Protein AF-E3NDS5-F1 (afdb_monomer_lite)

Structure (mmCIF, N/CA/C/O backbone):
data_AF-E3NDS5-F1
#
_entry.id   AF-E3NDS5-F1
#
loop_
_atom_site.group_PDB
_atom_site.id
_atom_site.type_symbol
_atom_site.label_atom_id
_atom_site.label_alt_id
_atom_site.label_comp_id
_atom_site.label_asym_id
_atom_site.label_entity_id
_atom_site.label_seq_id
_atom_site.pdbx_PDB_ins_code
_atom_site.Cartn_x
_atom_site.Cartn_y
_atom_site.Cartn_z
_atom_site.occupancy
_atom_site.B_iso_or_equiv
_atom_site.auth_seq_id
_atom_site.auth_comp_id
_atom_site.auth_asym_id
_atom_site.auth_atom_id
_atom_site.pdbx_PDB_model_num
ATOM 1 N N . MET A 1 1 ? 2.715 1.539 1.710 1.00 42.31 1 MET A N 1
ATOM 2 C CA . MET A 1 1 ? 3.408 0.894 0.575 1.00 42.31 1 MET A CA 1
ATOM 3 C C . MET A 1 1 ? 2.378 0.061 -0.177 1.00 42.31 1 MET A C 1
ATOM 5 O O . MET A 1 1 ? 2.251 -1.128 0.073 1.00 42.31 1 MET A O 1
ATOM 9 N N . HIS A 1 2 ? 1.560 0.701 -1.014 1.00 42.69 2 HIS A N 1
ATOM 10 C CA . HIS A 1 2 ? 0.626 0.004 -1.898 1.00 42.69 2 HIS A CA 1
ATOM 11 C C . HIS A 1 2 ? 1.227 0.028 -3.299 1.00 42.69 2 HIS A C 1
ATOM 13 O O . HIS A 1 2 ? 1.383 1.097 -3.885 1.00 42.69 2 HIS A O 1
ATOM 19 N N . CYS A 1 3 ? 1.608 -1.146 -3.806 1.00 50.19 3 CYS A N 1
ATOM 20 C CA . CYS A 1 3 ? 1.817 -1.333 -5.233 1.00 50.19 3 CYS A CA 1
ATOM 21 C C . CYS A 1 3 ? 0.449 -1.190 -5.897 1.00 50.19 3 CYS A C 1
ATOM 23 O O . CYS A 1 3 ? -0.401 -2.070 -5.773 1.00 50.19 3 CYS A O 1
ATOM 25 N N . LEU A 1 4 ? 0.222 -0.052 -6.548 1.00 52.78 4 LEU A N 1
ATOM 26 C CA . LEU A 1 4 ? -0.916 0.103 -7.439 1.00 52.78 4 LEU A CA 1
ATOM 27 C C . LEU A 1 4 ? -0.756 -0.894 -8.599 1.00 52.78 4 LEU A C 1
ATOM 29 O O . LEU A 1 4 ? 0.347 -1.010 -9.146 1.00 52.78 4 LEU A O 1
ATOM 33 N N . PRO A 1 5 ? -1.819 -1.608 -9.000 1.00 51.84 5 PRO A N 1
ATOM 34 C CA . PRO A 1 5 ? -1.787 -2.364 -10.238 1.00 51.84 5 PRO A CA 1
ATOM 35 C C . PRO A 1 5 ? -1.579 -1.373 -11.385 1.00 51.84 5 PRO A C 1
ATOM 37 O O . PRO A 1 5 ? -2.304 -0.384 -11.501 1.00 51.84 5 PRO A O 1
ATOM 40 N N . LYS A 1 6 ? -0.555 -1.626 -12.210 1.00 50.81 6 LYS A N 1
ATOM 41 C CA . LYS A 1 6 ? -0.305 -0.888 -13.451 1.00 50.81 6 LYS A CA 1
ATOM 42 C C . LYS A 1 6 ? -1.596 -0.890 -14.266 1.00 50.81 6 LYS A C 1
ATOM 44 O O . LYS A 1 6 ? -1.987 -1.925 -14.805 1.00 50.81 6 LYS A O 1
ATOM 49 N N . GLN A 1 7 ? -2.258 0.260 -14.329 1.00 47.84 7 GLN A N 1
ATOM 50 C CA . GLN A 1 7 ? -3.345 0.482 -15.265 1.00 47.84 7 GLN A CA 1
ATOM 51 C C . GLN A 1 7 ? -2.744 0.321 -16.659 1.00 47.84 7 GLN A C 1
ATOM 53 O O . GLN A 1 7 ? -1.856 1.076 -17.053 1.00 47.84 7 GLN A O 1
ATOM 58 N N . LYS A 1 8 ? -3.169 -0.728 -17.369 1.00 48.59 8 LYS A N 1
ATOM 59 C CA . LYS A 1 8 ? -2.928 -0.848 -18.802 1.00 48.59 8 LYS A CA 1
ATOM 60 C C . LYS A 1 8 ? -3.593 0.369 -19.426 1.00 48.59 8 LYS A C 1
ATOM 62 O O . LYS A 1 8 ? -4.816 0.483 -19.393 1.00 48.59 8 LYS A O 1
ATOM 67 N N 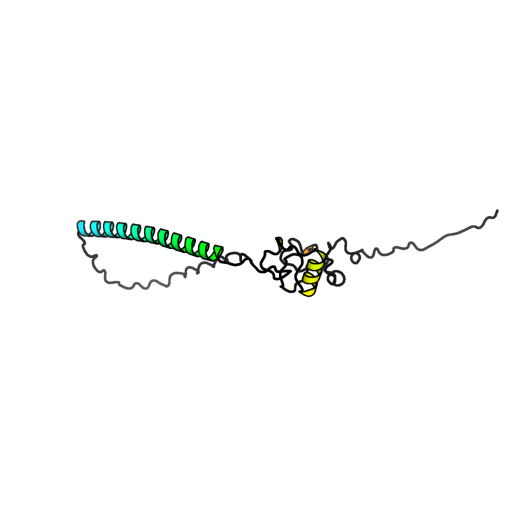. THR A 1 9 ? -2.786 1.296 -19.921 1.00 46.16 9 THR A N 1
ATOM 68 C CA . THR A 1 9 ? -3.281 2.376 -20.760 1.00 46.16 9 THR A CA 1
ATOM 69 C C . THR A 1 9 ? -4.023 1.734 -21.934 1.00 46.16 9 THR A C 1
ATOM 71 O O . THR A 1 9 ? -3.484 0.812 -22.556 1.00 46.16 9 THR A O 1
ATOM 74 N N . PRO A 1 10 ? -5.266 2.142 -22.232 1.00 45.88 10 PRO A N 1
ATOM 75 C CA . PRO A 1 10 ? -5.890 1.736 -23.474 1.00 45.88 10 PRO A CA 1
ATOM 76 C C . PRO A 1 10 ? -5.026 2.307 -24.599 1.00 45.88 10 PRO A C 1
ATOM 78 O O . PRO A 1 10 ? -4.715 3.499 -24.611 1.00 45.88 10 PRO A O 1
ATOM 81 N N . TYR A 1 11 ? -4.576 1.434 -25.500 1.00 52.50 11 TYR A N 1
ATOM 82 C CA . TYR A 1 11 ? -3.968 1.849 -26.758 1.00 52.50 11 TYR A CA 1
ATOM 83 C C . TYR A 1 11 ? -4.841 2.949 -27.378 1.00 52.50 11 TYR A C 1
ATOM 85 O O . TYR A 1 11 ? -6.063 2.770 -27.427 1.00 52.50 11 TYR A O 1
ATOM 93 N N . PRO A 1 12 ? -4.271 4.077 -27.839 1.00 46.16 12 PRO A N 1
ATOM 94 C CA . PRO A 1 12 ? -5.063 5.033 -28.587 1.00 46.16 12 PRO A CA 1
ATOM 95 C C . PRO A 1 12 ? -5.615 4.307 -29.812 1.00 46.16 12 PRO A C 1
ATOM 97 O O . PRO A 1 12 ? -4.873 3.658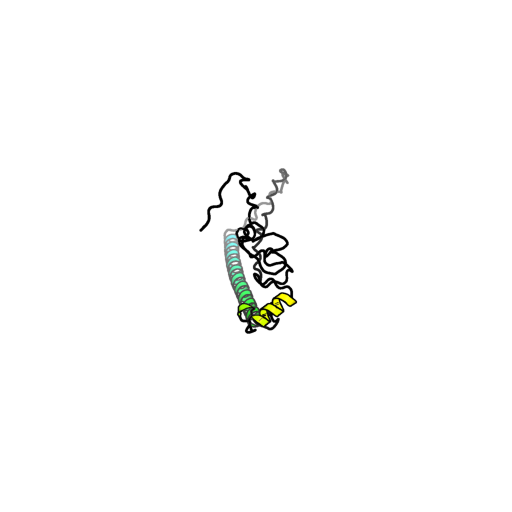 -30.553 1.00 46.16 12 PRO A O 1
ATOM 100 N N . ALA A 1 13 ? -6.937 4.373 -29.969 1.00 49.03 13 ALA A N 1
ATOM 101 C CA . ALA A 1 13 ? -7.633 3.842 -31.122 1.00 49.03 13 ALA A CA 1
ATOM 102 C C . ALA A 1 13 ? -6.924 4.336 -32.386 1.00 49.03 13 ALA A C 1
ATOM 104 O O . ALA A 1 13 ? -6.758 5.540 -32.591 1.00 49.03 13 ALA A O 1
ATOM 105 N N . ILE A 1 14 ? -6.475 3.387 -33.206 1.00 51.69 14 ILE A N 1
ATOM 106 C CA . ILE A 1 14 ? -5.957 3.642 -34.543 1.00 51.69 14 ILE A CA 1
ATOM 107 C C . ILE A 1 14 ? -7.099 4.320 -35.296 1.00 51.69 14 ILE A C 1
ATOM 109 O O . ILE A 1 14 ? -8.080 3.680 -35.678 1.00 51.69 14 ILE A O 1
ATOM 113 N N . ASN A 1 15 ? -7.006 5.643 -35.423 1.00 51.97 15 ASN A N 1
ATOM 114 C CA . ASN A 1 15 ? -7.923 6.421 -36.231 1.00 51.97 15 ASN A CA 1
ATOM 115 C C . ASN A 1 15 ? -7.924 5.819 -37.637 1.00 51.97 15 ASN A C 1
ATOM 117 O O . ASN A 1 15 ? -6.873 5.672 -38.266 1.00 51.97 15 ASN A O 1
ATOM 121 N N . LYS A 1 16 ? -9.119 5.443 -38.103 1.00 54.50 16 LYS A N 1
ATOM 122 C CA . LYS A 1 16 ? -9.373 5.058 -39.493 1.00 54.50 16 LYS A CA 1
ATOM 123 C C . LYS A 1 16 ? -8.738 6.102 -40.424 1.00 54.50 16 LYS A C 1
ATOM 125 O O . LYS A 1 16 ? -8.778 7.291 -40.099 1.00 54.50 16 LYS A O 1
ATOM 130 N N . PRO A 1 17 ? -8.162 5.685 -41.563 1.00 46.59 17 PRO A N 1
ATOM 131 C CA . PRO A 1 17 ? -7.446 6.599 -42.436 1.00 46.59 17 PRO A CA 1
ATOM 132 C C . PRO A 1 17 ? -8.408 7.686 -42.936 1.00 46.59 17 PRO A C 1
ATOM 134 O O . PRO A 1 17 ? -9.459 7.350 -43.493 1.00 46.59 17 PRO A O 1
ATOM 137 N N . PRO A 1 18 ? -8.087 8.979 -42.759 1.00 48.41 18 PRO A N 1
ATOM 138 C CA . PRO A 1 18 ? -8.804 10.022 -43.464 1.00 48.41 18 PRO A CA 1
ATOM 139 C C . PRO A 1 18 ? -8.558 9.832 -44.963 1.00 48.41 18 PRO A C 1
ATOM 141 O O . PRO A 1 18 ? -7.464 9.462 -45.393 1.00 48.41 18 PRO A O 1
ATOM 144 N N . HIS A 1 19 ? -9.625 10.037 -45.729 1.00 52.12 19 HIS A N 1
ATOM 145 C CA . HIS A 1 19 ? -9.694 9.967 -47.182 1.00 52.12 19 HIS A CA 1
ATOM 146 C C . HIS A 1 19 ? -8.390 10.352 -47.896 1.00 52.12 19 HIS A C 1
ATOM 148 O O . HIS A 1 19 ? -7.755 11.355 -47.573 1.00 52.12 19 HIS A O 1
ATOM 154 N N . LEU A 1 20 ? -8.067 9.568 -48.931 1.00 54.56 20 LEU A N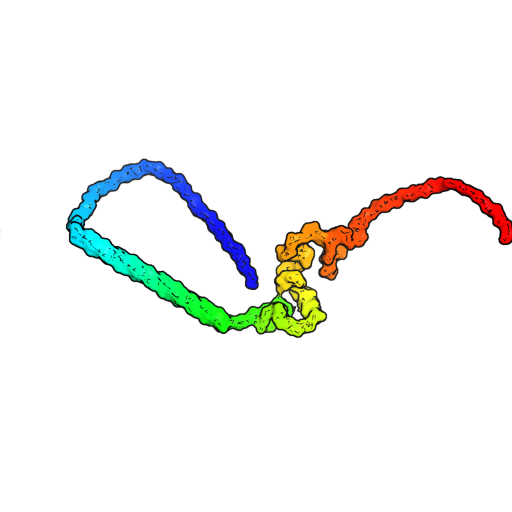 1
ATOM 155 C CA . LEU A 1 20 ? -7.052 9.820 -49.952 1.00 54.56 20 LEU A CA 1
ATOM 156 C C . LEU A 1 20 ? -7.058 11.284 -50.439 1.00 54.56 20 LEU A C 1
ATOM 158 O O . LEU A 1 20 ? -7.643 11.615 -51.469 1.00 54.56 20 LEU A O 1
ATOM 162 N N . PHE A 1 21 ? -6.309 12.154 -49.769 1.00 52.69 21 PHE A N 1
ATOM 163 C CA . PHE A 1 21 ? -5.758 13.342 -50.400 1.00 52.69 21 PHE A CA 1
ATOM 164 C C . PHE A 1 21 ? -4.518 12.891 -51.170 1.00 52.69 21 PHE A C 1
ATOM 166 O O . PHE A 1 21 ? -3.424 12.753 -50.617 1.00 52.69 21 PHE A O 1
ATOM 173 N N . LYS A 1 22 ? -4.690 12.629 -52.471 1.00 53.75 22 LYS A N 1
ATOM 174 C CA . LYS A 1 22 ? -3.581 12.479 -53.422 1.00 53.75 22 LYS A CA 1
ATOM 175 C C . LYS A 1 22 ? -2.878 13.833 -53.553 1.00 53.75 22 LYS A C 1
ATOM 177 O O . LYS A 1 22 ? -3.055 14.545 -54.537 1.00 53.75 22 LYS A O 1
ATOM 182 N N . SER A 1 23 ? -2.088 14.208 -52.547 1.00 59.12 23 SER A N 1
ATOM 183 C CA . SER A 1 23 ? -1.106 15.274 -52.709 1.00 59.12 23 SER A CA 1
ATOM 184 C C . SER A 1 23 ? -0.150 14.815 -53.807 1.00 59.12 23 SER A C 1
ATOM 186 O O . SER A 1 23 ? 0.528 13.793 -53.676 1.00 59.12 23 SER A O 1
ATOM 188 N N . LYS A 1 24 ? -0.145 15.524 -54.939 1.00 55.31 24 LYS A N 1
ATOM 189 C CA . LYS A 1 24 ? 0.877 15.376 -55.975 1.00 55.31 24 LYS A CA 1
ATOM 190 C C . LYS A 1 24 ? 2.199 15.840 -55.360 1.00 55.31 24 LYS A C 1
ATOM 192 O O . LYS A 1 24 ? 2.615 16.976 -55.562 1.00 55.31 24 LYS A O 1
ATOM 197 N N . ARG A 1 25 ? 2.843 14.996 -54.548 1.00 61.50 25 ARG A N 1
ATOM 198 C CA . ARG A 1 25 ? 4.235 15.221 -54.165 1.00 61.50 25 ARG A CA 1
ATOM 199 C C . ARG A 1 25 ? 5.021 15.150 -55.464 1.00 61.50 25 ARG A C 1
ATOM 201 O O . ARG A 1 25 ? 5.035 14.107 -56.115 1.00 61.50 25 ARG A O 1
ATOM 208 N N . SER A 1 26 ? 5.598 16.281 -55.865 1.00 63.03 26 SER A N 1
ATOM 209 C CA . SER A 1 26 ? 6.620 16.315 -56.906 1.00 63.03 26 SER A CA 1
ATOM 210 C C . SER A 1 26 ? 7.600 15.181 -56.610 1.00 63.03 26 SER A C 1
ATOM 212 O O . SER A 1 26 ? 8.145 15.116 -55.503 1.00 63.03 26 SER A O 1
ATOM 214 N N . LYS A 1 27 ? 7.731 14.232 -57.545 1.00 62.53 27 LYS A N 1
ATOM 215 C CA . LYS A 1 27 ? 8.717 13.155 -57.465 1.00 62.53 27 LYS A CA 1
ATOM 216 C C . LYS A 1 27 ? 10.082 13.832 -57.548 1.00 62.53 27 LYS A C 1
ATOM 218 O O . LYS A 1 27 ? 10.608 14.005 -58.642 1.00 62.53 27 LYS A O 1
ATOM 223 N N . ARG A 1 28 ? 10.626 14.284 -56.413 1.00 57.91 28 ARG A N 1
ATOM 224 C CA . ARG A 1 28 ? 12.036 14.669 -56.356 1.00 57.91 28 ARG A CA 1
ATOM 225 C C . ARG A 1 28 ? 12.819 13.418 -56.760 1.00 57.91 28 ARG A C 1
ATOM 227 O O . ARG A 1 28 ? 12.576 12.374 -56.147 1.00 57.91 28 ARG A O 1
ATOM 234 N N . PRO A 1 29 ? 13.667 13.477 -57.800 1.00 63.97 29 PRO A N 1
ATOM 235 C CA . PRO A 1 29 ? 14.536 12.357 -58.117 1.00 63.97 29 PRO A CA 1
ATOM 236 C C . PRO A 1 29 ? 15.319 12.009 -56.853 1.00 63.97 29 PRO A C 1
ATOM 238 O O . PRO A 1 29 ? 15.756 12.907 -56.125 1.00 63.97 29 PRO A O 1
ATOM 241 N N . ALA A 1 30 ? 15.412 10.713 -56.550 1.00 64.06 30 ALA A N 1
ATOM 242 C CA . ALA A 1 30 ? 16.259 10.270 -55.458 1.00 64.06 30 ALA A CA 1
ATOM 243 C C . ALA A 1 30 ? 17.673 10.810 -55.733 1.00 64.06 30 ALA A C 1
ATOM 245 O O . ALA A 1 30 ? 18.122 10.710 -56.879 1.00 64.06 30 ALA A O 1
ATOM 246 N N . PRO A 1 31 ? 18.344 11.429 -54.747 1.00 66.81 31 PRO A N 1
ATOM 247 C CA . PRO A 1 31 ? 19.741 11.802 -54.913 1.00 66.81 31 PRO A CA 1
ATOM 248 C C . PRO A 1 31 ? 20.507 10.554 -55.359 1.00 66.81 31 PRO A C 1
ATOM 250 O O . PRO A 1 31 ? 20.428 9.508 -54.712 1.00 66.81 31 PRO A O 1
ATOM 253 N N . ALA A 1 32 ? 21.161 10.645 -56.516 1.00 67.50 32 ALA A N 1
ATOM 254 C CA . ALA A 1 32 ? 21.965 9.566 -57.064 1.00 67.50 32 ALA A CA 1
ATOM 255 C C . ALA A 1 32 ? 23.266 9.500 -56.261 1.00 67.50 32 ALA A C 1
ATOM 257 O O . ALA A 1 32 ? 24.279 10.062 -56.662 1.00 67.50 32 ALA A O 1
ATOM 258 N N . PHE A 1 33 ? 23.197 8.883 -55.084 1.00 67.62 33 PHE A N 1
ATOM 259 C CA . PHE A 1 33 ? 24.378 8.584 -54.292 1.00 67.62 33 PHE A CA 1
ATOM 260 C C . PHE A 1 33 ? 25.185 7.495 -54.989 1.00 67.62 33 PHE A C 1
ATOM 262 O O . PHE A 1 33 ? 24.642 6.512 -55.501 1.00 67.62 33 PHE A O 1
ATOM 269 N N . THR A 1 34 ? 26.494 7.682 -55.005 1.00 85.00 34 THR A N 1
ATOM 270 C CA . THR A 1 34 ? 27.436 6.653 -55.426 1.00 85.00 34 THR A CA 1
ATOM 271 C C . THR A 1 34 ? 27.393 5.479 -54.442 1.00 85.00 34 THR A C 1
ATOM 273 O O . THR A 1 34 ? 27.060 5.638 -53.265 1.00 85.00 34 THR A O 1
ATOM 276 N N . ALA A 1 35 ? 27.752 4.278 -54.905 1.00 83.31 35 ALA A N 1
ATOM 277 C CA . ALA A 1 35 ? 27.805 3.091 -54.046 1.00 83.31 35 ALA A CA 1
ATOM 278 C C . ALA A 1 35 ? 28.727 3.295 -52.823 1.00 83.31 35 ALA A C 1
ATOM 280 O O . ALA A 1 35 ? 28.452 2.786 -51.736 1.00 83.31 35 ALA A O 1
ATOM 281 N N . GLN A 1 36 ? 29.783 4.095 -52.989 1.00 85.75 36 GLN A N 1
ATOM 282 C CA . GLN A 1 36 ? 30.704 4.455 -51.918 1.00 85.75 36 GLN A CA 1
ATOM 283 C C . GLN A 1 36 ? 30.023 5.305 -50.833 1.00 85.75 36 GLN A C 1
ATOM 285 O O . GLN A 1 36 ? 30.076 4.947 -49.660 1.00 85.75 36 GLN A O 1
ATOM 290 N N . GLU A 1 37 ? 29.308 6.367 -51.213 1.00 88.44 37 GLU A N 1
ATOM 291 C CA . GLU A 1 37 ? 28.579 7.220 -50.260 1.00 88.44 37 GLU A CA 1
ATOM 292 C C . GLU A 1 37 ? 27.498 6.436 -49.499 1.00 88.44 37 GLU A C 1
ATOM 294 O O . GLU A 1 37 ? 27.265 6.671 -48.311 1.00 88.44 37 GLU A O 1
ATOM 299 N N . THR A 1 38 ? 26.850 5.464 -50.154 1.00 88.31 38 THR A N 1
ATOM 300 C CA . THR A 1 38 ? 25.861 4.610 -49.481 1.00 88.31 38 THR A CA 1
ATOM 301 C C . THR A 1 38 ? 26.479 3.680 -48.438 1.00 88.31 38 THR A C 1
ATOM 303 O O . THR A 1 38 ? 25.876 3.470 -47.384 1.00 88.31 38 THR A O 1
ATOM 306 N N . GLU A 1 39 ? 27.677 3.150 -48.695 1.00 91.44 39 GLU A N 1
ATOM 307 C CA . GLU A 1 39 ? 28.389 2.288 -47.748 1.00 91.44 39 GLU A CA 1
ATOM 308 C C . GLU A 1 39 ? 28.892 3.097 -46.547 1.00 91.44 39 GLU A C 1
ATOM 310 O O . GLU A 1 39 ? 28.692 2.691 -45.403 1.00 91.44 39 GLU A O 1
ATOM 315 N N . GLU A 1 40 ? 29.450 4.288 -46.780 1.00 92.62 40 GLU A N 1
ATOM 316 C CA . GLU A 1 40 ? 29.891 5.195 -45.714 1.00 92.62 40 GLU A CA 1
ATOM 317 C C . GLU A 1 40 ? 28.724 5.613 -44.804 1.00 92.62 40 GLU A C 1
ATOM 319 O O . GLU A 1 40 ? 28.835 5.552 -43.576 1.00 92.62 40 GLU A O 1
ATOM 324 N N . MET A 1 41 ? 27.565 5.944 -45.385 1.00 90.69 41 MET A N 1
ATOM 325 C CA . MET A 1 41 ? 26.350 6.248 -44.625 1.00 90.69 41 MET A CA 1
ATOM 326 C C . MET A 1 41 ? 25.866 5.040 -43.812 1.00 90.69 41 MET A C 1
ATOM 328 O O . MET A 1 41 ? 25.446 5.189 -42.663 1.00 90.69 41 MET A O 1
ATOM 332 N N . MET A 1 42 ? 25.926 3.833 -44.381 1.00 92.62 42 MET A N 1
ATOM 333 C CA . MET A 1 42 ? 25.536 2.614 -43.673 1.00 92.62 42 MET A CA 1
ATOM 334 C C . MET A 1 42 ? 26.483 2.311 -42.507 1.00 92.62 42 MET A C 1
ATOM 336 O O . MET A 1 42 ? 26.032 1.916 -41.428 1.00 92.62 42 MET A O 1
ATOM 340 N N . GLN A 1 43 ? 27.786 2.503 -42.699 1.00 95.56 43 GLN A N 1
ATOM 341 C CA . GLN A 1 43 ? 28.785 2.338 -41.646 1.00 95.56 43 GLN A CA 1
ATOM 342 C C . GLN A 1 43 ? 28.600 3.371 -40.535 1.00 95.56 43 GLN A C 1
ATOM 344 O O . GLN A 1 43 ? 28.634 3.008 -39.357 1.00 95.56 43 GLN A O 1
ATOM 349 N N . GLU A 1 44 ? 28.315 4.626 -40.881 1.00 95.50 44 GLU A N 1
ATOM 350 C CA . GLU A 1 44 ? 28.005 5.662 -39.896 1.00 95.50 44 GLU A CA 1
ATOM 351 C C . GLU A 1 44 ? 26.726 5.340 -39.115 1.00 95.50 44 GLU A C 1
ATOM 353 O O . GLU A 1 44 ? 26.722 5.392 -37.884 1.00 95.50 44 GLU A O 1
ATOM 358 N N . ALA A 1 45 ? 25.668 4.889 -39.793 1.00 95.19 45 ALA A N 1
ATOM 359 C CA . ALA A 1 45 ? 24.435 4.463 -39.136 1.00 95.19 45 ALA A CA 1
ATOM 360 C C . ALA A 1 45 ? 24.679 3.313 -38.141 1.00 95.19 45 ALA A C 1
ATOM 362 O O . ALA A 1 45 ? 24.134 3.328 -37.035 1.00 95.19 45 ALA A O 1
ATOM 363 N N . LYS A 1 46 ? 25.542 2.345 -38.488 1.00 96.75 46 LYS A N 1
ATOM 364 C CA . LYS A 1 46 ? 25.957 1.264 -37.575 1.00 96.75 46 LYS A CA 1
ATOM 365 C C . LYS A 1 46 ? 26.717 1.811 -36.361 1.00 96.75 46 LYS A C 1
ATOM 367 O O . LYS A 1 46 ? 26.420 1.405 -35.239 1.00 96.75 46 LYS A O 1
ATOM 372 N N . ARG A 1 47 ? 27.648 2.757 -36.549 1.00 96.81 47 ARG A N 1
ATOM 373 C CA . ARG A 1 47 ? 28.377 3.408 -35.439 1.00 96.81 47 ARG A CA 1
ATOM 374 C C . ARG A 1 47 ? 27.434 4.141 -34.488 1.00 96.81 47 ARG A C 1
ATOM 376 O O . ARG A 1 47 ? 27.528 3.971 -33.269 1.00 96.81 47 ARG A O 1
ATOM 383 N N . MET A 1 48 ? 26.502 4.918 -35.035 1.00 95.81 48 MET A N 1
ATOM 384 C CA . MET A 1 48 ? 25.505 5.634 -34.243 1.00 95.81 48 MET A CA 1
ATOM 385 C C . MET A 1 48 ? 24.600 4.663 -33.481 1.00 95.81 48 MET A C 1
ATOM 387 O O . MET A 1 48 ? 24.387 4.855 -32.285 1.00 95.81 48 MET A O 1
ATOM 391 N N . ALA A 1 49 ? 24.124 3.592 -34.125 1.00 95.75 49 ALA A N 1
ATOM 392 C CA . ALA A 1 49 ? 23.292 2.574 -33.482 1.00 95.75 49 ALA A CA 1
ATOM 393 C C . ALA A 1 49 ? 23.996 1.939 -32.272 1.00 95.75 49 ALA A C 1
ATOM 395 O O . ALA A 1 49 ? 23.421 1.896 -31.184 1.00 95.75 49 ALA A O 1
ATOM 396 N N . THR A 1 50 ? 25.261 1.537 -32.425 1.00 96.19 50 THR A N 1
ATOM 397 C CA . THR A 1 50 ? 26.074 1.016 -31.315 1.00 96.19 50 THR A CA 1
ATOM 398 C C . THR A 1 50 ? 26.238 2.053 -30.204 1.00 96.19 50 THR A C 1
ATOM 400 O O . THR A 1 50 ? 26.113 1.733 -29.026 1.00 96.19 50 THR A O 1
ATOM 403 N N . THR A 1 51 ? 26.464 3.319 -30.560 1.00 96.44 51 THR A N 1
ATOM 404 C CA . THR A 1 51 ? 26.621 4.405 -29.581 1.00 96.44 51 THR A CA 1
ATOM 405 C C . THR A 1 51 ? 25.344 4.632 -28.771 1.00 96.44 51 THR A C 1
ATOM 407 O O . THR A 1 51 ? 25.414 4.792 -27.551 1.00 96.44 51 THR A O 1
ATOM 410 N N . TYR A 1 52 ? 24.172 4.603 -29.413 1.00 96.75 52 TYR A N 1
ATOM 411 C CA . TYR A 1 52 ? 22.891 4.714 -28.715 1.00 96.75 52 TYR A CA 1
ATOM 412 C C . TYR A 1 52 ? 22.650 3.532 -27.778 1.00 96.75 52 TYR A C 1
ATOM 414 O O . TYR A 1 52 ? 22.287 3.756 -26.627 1.00 96.75 52 TYR A O 1
ATOM 422 N N . GLN A 1 53 ? 22.941 2.304 -28.216 1.00 95.56 53 GLN A N 1
ATOM 423 C CA . GLN A 1 53 ? 22.827 1.118 -27.361 1.00 95.56 53 GLN A CA 1
ATOM 424 C C . GLN A 1 53 ? 23.747 1.212 -26.135 1.00 95.56 53 GLN A C 1
ATOM 426 O O . GLN A 1 53 ? 23.312 0.993 -25.005 1.00 95.56 53 GLN A O 1
ATOM 431 N N . CYS A 1 54 ? 25.006 1.612 -26.329 1.00 96.81 54 CYS A N 1
ATOM 432 C CA . CYS A 1 54 ? 25.940 1.834 -25.226 1.00 96.81 54 CYS A CA 1
ATOM 433 C C . CYS A 1 54 ? 25.441 2.922 -24.266 1.00 96.81 54 CYS A C 1
ATOM 435 O O . CYS A 1 54 ? 25.540 2.769 -23.047 1.00 96.81 54 CYS A O 1
ATOM 437 N N . LYS A 1 55 ? 24.875 4.011 -24.794 1.00 97.06 55 LYS A N 1
ATOM 438 C CA . LYS A 1 55 ? 24.308 5.090 -23.982 1.00 97.06 55 LYS A CA 1
ATOM 439 C C . LYS A 1 55 ? 23.122 4.610 -23.146 1.00 97.06 55 LYS A C 1
ATOM 441 O O . LYS A 1 55 ? 23.082 4.909 -21.957 1.00 97.06 55 LYS A O 1
ATOM 446 N N . GLU A 1 56 ? 22.200 3.843 -23.725 1.00 96.81 56 GLU A N 1
ATOM 447 C CA . GLU A 1 56 ? 21.049 3.288 -23.002 1.00 96.81 56 GLU A CA 1
ATOM 448 C C . GLU A 1 56 ? 21.485 2.404 -21.827 1.00 96.81 56 GLU A C 1
ATOM 450 O O . GLU A 1 56 ? 20.949 2.532 -20.725 1.00 96.81 56 GLU A O 1
ATOM 455 N N . LEU A 1 57 ? 22.504 1.563 -22.029 1.00 96.31 57 LEU A N 1
ATOM 456 C CA . LEU A 1 57 ? 23.074 0.735 -20.964 1.00 96.31 57 LEU A CA 1
ATOM 457 C C . LEU A 1 57 ? 23.697 1.583 -19.847 1.00 96.31 57 LEU A C 1
ATOM 459 O O . LEU A 1 57 ? 23.470 1.318 -18.664 1.00 96.31 57 LEU A O 1
ATOM 463 N N . LEU A 1 58 ? 24.457 2.621 -20.207 1.00 97.06 58 LEU A N 1
ATOM 464 C CA . LEU A 1 58 ? 25.078 3.527 -19.238 1.00 97.06 58 LEU A CA 1
ATOM 465 C C . LEU A 1 58 ? 24.038 4.326 -18.448 1.00 97.06 58 LEU A C 1
ATOM 467 O O . LEU A 1 58 ? 24.171 4.478 -17.232 1.00 97.06 58 LEU A O 1
ATOM 471 N N . ASP A 1 59 ? 23.001 4.820 -19.114 1.00 96.69 59 ASP A N 1
ATOM 472 C CA . ASP A 1 59 ? 21.929 5.572 -18.470 1.00 96.69 59 ASP A CA 1
ATOM 473 C C . ASP A 1 59 ? 21.115 4.657 -17.539 1.00 96.69 59 ASP A C 1
ATOM 475 O O . ASP A 1 59 ? 20.853 5.023 -16.390 1.00 96.69 59 ASP A O 1
ATOM 479 N N . ALA A 1 60 ? 20.817 3.422 -17.956 1.00 95.75 60 ALA A N 1
ATOM 480 C CA . ALA A 1 60 ? 20.180 2.422 -17.098 1.00 95.75 60 ALA A CA 1
ATOM 481 C C . ALA A 1 60 ? 21.023 2.106 -15.848 1.00 95.75 60 ALA A C 1
ATOM 483 O O . ALA A 1 60 ? 20.490 2.081 -14.733 1.00 95.75 60 ALA A O 1
ATOM 484 N N . ALA A 1 61 ? 22.339 1.930 -16.005 1.00 96.06 61 ALA A N 1
ATOM 485 C CA . ALA A 1 61 ? 23.253 1.691 -14.890 1.00 96.06 61 ALA A CA 1
ATOM 486 C C . ALA A 1 61 ? 23.294 2.880 -13.914 1.00 96.06 61 ALA A C 1
ATOM 488 O O . ALA A 1 61 ? 23.202 2.691 -12.698 1.00 96.06 61 ALA A O 1
ATOM 489 N N . LYS A 1 62 ? 23.353 4.117 -14.426 1.00 96.19 62 LYS A N 1
ATOM 490 C CA . LYS A 1 62 ? 23.300 5.337 -13.600 1.00 96.19 62 LYS A CA 1
ATOM 491 C C . LYS A 1 62 ? 21.990 5.441 -12.823 1.00 96.19 62 LYS A C 1
ATOM 493 O O . LYS A 1 62 ? 22.015 5.716 -11.623 1.00 96.19 62 LYS A O 1
ATOM 498 N N . HIS A 1 63 ? 20.852 5.189 -13.472 1.00 94.12 63 HIS A N 1
ATOM 499 C CA . HIS A 1 63 ? 19.549 5.199 -12.808 1.00 94.12 63 HIS A CA 1
ATOM 500 C C . HIS A 1 63 ? 19.445 4.126 -11.719 1.00 94.12 63 HIS A C 1
ATOM 502 O O . HIS A 1 63 ? 18.894 4.399 -10.649 1.00 94.12 63 HIS A O 1
ATOM 508 N N . HIS A 1 64 ? 20.005 2.934 -11.948 1.00 93.25 64 HIS A N 1
ATOM 509 C CA . HIS A 1 64 ? 20.060 1.881 -10.935 1.00 93.25 64 HIS A CA 1
ATOM 510 C C . HIS A 1 64 ? 20.867 2.322 -9.711 1.00 93.25 64 HIS A C 1
ATOM 512 O O . HIS A 1 64 ? 20.340 2.326 -8.599 1.00 93.25 64 HIS A O 1
ATOM 518 N N . GLN A 1 65 ? 22.097 2.798 -9.922 1.00 92.94 65 GLN A N 1
ATOM 519 C CA . GLN A 1 65 ? 22.960 3.283 -8.842 1.00 92.94 65 GLN A CA 1
ATOM 520 C C . GLN A 1 65 ? 22.315 4.434 -8.064 1.00 92.94 65 GLN A C 1
ATOM 522 O O . GLN A 1 65 ? 22.389 4.486 -6.836 1.00 92.94 65 GLN A O 1
ATOM 527 N N . GLN A 1 66 ? 21.658 5.366 -8.757 1.00 91.56 66 GLN A N 1
ATOM 528 C CA . GLN A 1 66 ? 20.947 6.463 -8.108 1.00 91.56 66 GLN A CA 1
ATOM 529 C C . GLN A 1 66 ? 19.789 5.943 -7.248 1.00 91.56 66 GLN A C 1
ATOM 531 O O . GLN A 1 66 ? 19.617 6.388 -6.113 1.00 91.56 66 GLN A O 1
ATOM 536 N N . LYS A 1 67 ? 19.012 4.979 -7.754 1.00 90.50 67 LYS A N 1
ATOM 537 C CA . LYS A 1 67 ? 17.911 4.359 -7.011 1.00 90.50 67 LYS A CA 1
ATOM 538 C C . LYS A 1 67 ? 18.412 3.631 -5.764 1.00 90.50 67 LYS A C 1
ATOM 540 O O . LYS A 1 67 ? 17.797 3.778 -4.711 1.00 90.50 67 LYS A O 1
ATOM 545 N N . GLU A 1 68 ? 19.514 2.893 -5.860 1.00 88.94 68 GLU A N 1
ATOM 546 C CA . GLU A 1 68 ? 20.128 2.203 -4.720 1.00 88.94 68 GLU A CA 1
ATOM 547 C C . GLU A 1 68 ? 20.626 3.184 -3.662 1.00 88.94 68 GLU A C 1
ATOM 549 O O . GLU A 1 68 ? 20.280 3.039 -2.492 1.00 88.94 68 GLU A O 1
ATOM 554 N N . LYS A 1 69 ? 21.335 4.244 -4.069 1.00 87.75 69 LYS A N 1
ATOM 555 C CA . LYS A 1 69 ? 21.768 5.313 -3.153 1.00 87.75 69 LYS A CA 1
ATOM 556 C C . LYS A 1 69 ? 20.585 5.955 -2.427 1.00 87.75 69 LYS A C 1
ATOM 558 O O . LYS A 1 69 ? 20.652 6.189 -1.224 1.00 87.75 69 LYS A O 1
ATOM 563 N N . LEU A 1 70 ? 19.489 6.212 -3.142 1.00 86.69 70 LEU A N 1
ATOM 564 C CA . LEU A 1 70 ? 18.262 6.768 -2.564 1.00 86.69 70 LEU A CA 1
ATOM 565 C C . LEU A 1 70 ? 17.509 5.780 -1.666 1.00 86.69 70 LEU A C 1
ATOM 567 O O . LEU A 1 70 ? 16.747 6.214 -0.810 1.00 86.69 70 LEU A O 1
ATOM 571 N N . LEU A 1 71 ? 17.634 4.471 -1.884 1.00 83.50 71 LEU A N 1
ATOM 572 C CA . LEU A 1 71 ? 17.043 3.451 -1.014 1.00 83.50 71 LEU A CA 1
ATOM 573 C C . LEU A 1 71 ? 17.867 3.283 0.264 1.00 83.50 71 LEU A C 1
ATOM 575 O O . LEU A 1 71 ? 17.283 3.232 1.341 1.00 83.50 71 LEU A O 1
ATOM 579 N N . ALA A 1 72 ? 19.196 3.266 0.148 1.00 80.38 72 ALA A N 1
ATOM 580 C CA . ALA A 1 72 ? 20.116 3.127 1.273 1.00 80.38 72 ALA A CA 1
ATOM 581 C C . ALA A 1 72 ? 20.051 4.309 2.254 1.00 80.38 72 ALA A C 1
ATOM 583 O O . ALA A 1 72 ? 20.243 4.124 3.451 1.00 80.38 72 ALA A O 1
ATOM 584 N N . SER A 1 73 ? 19.756 5.520 1.771 1.00 80.31 73 SER A N 1
ATOM 585 C CA . SER A 1 73 ? 19.657 6.720 2.613 1.00 80.31 73 SER A CA 1
ATOM 586 C C . SER A 1 73 ? 18.273 6.961 3.221 1.00 80.31 73 SER A C 1
ATOM 588 O O . SER A 1 73 ? 18.111 7.881 4.025 1.00 80.31 73 SER A O 1
ATOM 590 N N . LYS A 1 74 ? 17.251 6.179 2.849 1.00 82.81 74 LYS A N 1
ATOM 591 C CA . LYS A 1 74 ? 15.893 6.396 3.358 1.00 82.81 74 LYS A CA 1
ATOM 592 C C . LYS A 1 74 ? 15.767 5.864 4.785 1.00 82.81 74 LYS A C 1
ATOM 594 O O . LYS A 1 74 ? 16.003 4.675 5.000 1.00 82.81 74 LYS A O 1
ATOM 599 N N . PRO A 1 75 ? 15.325 6.695 5.749 1.00 79.31 75 PRO A N 1
ATOM 600 C CA . PRO A 1 75 ? 15.007 6.196 7.076 1.00 79.31 75 PRO A CA 1
ATOM 601 C C . PRO A 1 75 ? 13.880 5.155 6.978 1.00 79.31 75 PRO A C 1
ATOM 603 O O . PRO A 1 75 ? 13.031 5.249 6.077 1.00 79.31 75 PRO A O 1
ATOM 606 N N . PRO A 1 76 ? 13.837 4.173 7.896 1.00 83.50 76 PRO A N 1
ATOM 607 C CA . PRO A 1 76 ? 12.766 3.194 7.914 1.00 83.50 76 PRO A CA 1
ATOM 608 C C . PRO A 1 76 ? 11.405 3.894 8.041 1.00 83.50 76 PRO A C 1
ATOM 610 O O . PRO A 1 76 ? 11.301 4.988 8.614 1.00 83.50 76 PRO A O 1
ATOM 613 N N . PRO A 1 77 ? 10.336 3.300 7.483 1.00 88.38 77 PRO A N 1
ATOM 614 C CA . PRO A 1 77 ? 9.023 3.918 7.524 1.00 88.38 77 PRO A CA 1
ATOM 615 C C . PRO A 1 77 ? 8.556 4.111 8.968 1.00 88.38 77 PRO A C 1
ATOM 617 O O . PRO A 1 77 ? 8.955 3.394 9.884 1.00 88.38 77 PRO A O 1
ATOM 620 N N . LYS A 1 78 ? 7.652 5.071 9.170 1.00 92.94 78 LYS A N 1
ATOM 621 C CA . LYS A 1 78 ? 6.993 5.243 10.464 1.00 92.94 78 LYS A CA 1
ATOM 622 C C . LYS A 1 78 ? 5.991 4.111 10.683 1.00 92.94 78 LYS A C 1
ATOM 624 O O . LYS A 1 78 ? 5.108 3.889 9.852 1.00 92.94 78 LYS A O 1
ATOM 629 N N . CYS A 1 79 ? 6.088 3.448 11.827 1.00 93.50 79 CYS A N 1
ATOM 630 C CA . CYS A 1 79 ? 5.154 2.427 12.269 1.00 93.50 79 CYS A CA 1
ATOM 631 C C . CYS A 1 79 ? 3.732 2.996 12.321 1.00 93.50 79 CYS A C 1
ATOM 633 O O . CYS A 1 79 ? 3.485 4.033 12.940 1.00 93.50 79 CYS A O 1
ATOM 635 N N . THR A 1 80 ? 2.762 2.317 11.708 1.00 92.25 80 THR A N 1
ATOM 636 C CA . THR A 1 80 ? 1.371 2.801 11.673 1.00 92.25 80 THR A CA 1
ATOM 637 C C . THR A 1 80 ? 0.732 2.842 13.065 1.00 92.25 80 THR A C 1
ATOM 639 O O . THR A 1 80 ? -0.095 3.725 13.325 1.00 92.25 80 THR A O 1
ATOM 642 N N . ILE A 1 81 ? 1.177 1.954 13.967 1.00 93.25 81 ILE A N 1
ATOM 643 C CA . ILE A 1 81 ? 0.681 1.793 15.340 1.00 93.25 81 ILE A CA 1
ATOM 644 C C . ILE A 1 81 ? 1.319 2.820 16.281 1.00 93.25 81 ILE A C 1
ATOM 646 O O . ILE A 1 81 ? 0.604 3.670 16.809 1.00 93.25 81 ILE A O 1
ATOM 650 N N . CYS A 1 82 ? 2.645 2.787 16.472 1.00 93.50 82 CYS A N 1
ATOM 651 C CA . CYS A 1 82 ? 3.343 3.615 17.467 1.00 93.50 82 CYS A CA 1
ATOM 652 C C . CYS A 1 82 ? 4.003 4.885 16.902 1.00 93.50 82 CYS A C 1
ATOM 654 O O . CYS A 1 82 ? 4.367 5.758 17.679 1.00 93.50 82 CYS A O 1
ATOM 656 N N . GLN A 1 83 ? 4.094 5.033 15.573 1.00 91.94 83 GLN A N 1
ATOM 657 C CA . GLN A 1 83 ? 4.709 6.169 14.857 1.00 91.94 83 GLN A CA 1
ATOM 658 C C . GLN A 1 83 ? 6.231 6.327 14.996 1.00 91.94 83 GLN A C 1
ATOM 660 O O . GLN A 1 83 ? 6.788 7.286 14.461 1.00 91.94 83 GLN A O 1
ATOM 665 N N . GLN A 1 84 ? 6.916 5.377 15.635 1.00 93.50 84 GLN A N 1
ATOM 666 C CA . GLN A 1 84 ? 8.381 5.312 15.646 1.00 93.50 84 GLN A CA 1
ATOM 667 C C . GLN A 1 84 ? 8.928 4.789 14.305 1.00 93.50 84 GLN A C 1
ATOM 669 O O . GLN A 1 84 ? 8.177 4.251 13.492 1.00 93.50 84 GLN A O 1
ATOM 674 N N . GLN A 1 85 ? 10.228 4.961 14.057 1.00 92.81 85 GLN A N 1
ATOM 675 C CA . GLN A 1 85 ? 10.883 4.587 12.796 1.00 92.81 85 GLN A CA 1
ATOM 676 C C . GLN A 1 85 ? 11.184 3.077 12.745 1.00 92.81 85 GLN A C 1
ATOM 678 O O . GLN A 1 85 ? 12.286 2.643 13.058 1.00 92.81 85 GLN A O 1
ATOM 683 N N . HIS A 1 86 ? 10.175 2.279 12.400 1.00 92.25 86 HIS A N 1
ATOM 684 C CA . HIS A 1 86 ? 10.272 0.839 12.150 1.00 92.25 86 HIS A CA 1
ATOM 685 C C . HIS A 1 86 ? 9.017 0.338 11.423 1.00 92.25 86 HIS A C 1
ATOM 687 O O . HIS A 1 86 ? 7.963 0.985 11.434 1.00 92.25 86 HIS A O 1
ATOM 693 N N . TYR A 1 87 ? 9.091 -0.851 10.827 1.00 91.50 87 TYR A N 1
ATOM 694 C CA . TYR A 1 87 ? 7.921 -1.495 10.230 1.00 91.50 87 TYR A CA 1
ATOM 695 C C . TYR A 1 87 ? 6.927 -1.952 11.301 1.00 91.50 87 TYR A C 1
ATOM 697 O O . TYR A 1 87 ? 7.318 -2.428 12.359 1.00 91.50 87 TYR A O 1
ATOM 705 N N . ALA A 1 88 ? 5.619 -1.880 11.026 1.00 90.75 88 ALA A N 1
ATOM 706 C CA . ALA A 1 88 ? 4.598 -2.301 11.995 1.00 90.75 88 ALA A CA 1
ATOM 707 C C . ALA A 1 88 ? 4.750 -3.770 12.449 1.00 90.75 88 ALA A C 1
ATOM 709 O O . ALA A 1 88 ? 4.425 -4.086 13.593 1.00 90.75 88 ALA A O 1
ATOM 710 N N . SER A 1 89 ? 5.293 -4.635 11.585 1.00 90.44 89 SER A N 1
ATOM 711 C CA . SER A 1 89 ? 5.649 -6.030 11.881 1.00 90.44 89 SER A CA 1
ATOM 712 C C . SER A 1 89 ? 6.743 -6.177 12.943 1.00 90.44 89 SER A C 1
ATOM 714 O O . SER A 1 89 ? 6.757 -7.161 13.670 1.00 90.44 89 SER A O 1
ATOM 716 N N . GLU A 1 90 ? 7.633 -5.193 13.065 1.00 93.50 90 GLU A N 1
ATOM 717 C CA . GLU A 1 90 ? 8.764 -5.174 14.005 1.00 93.50 90 GLU A CA 1
ATOM 718 C C . GLU A 1 90 ? 8.439 -4.397 15.288 1.00 93.50 90 GLU A C 1
ATOM 720 O O . GLU A 1 90 ? 9.294 -4.196 16.152 1.00 93.50 90 GLU A O 1
ATOM 725 N N . CYS A 1 91 ? 7.201 -3.917 15.425 1.00 94.12 91 CYS A N 1
ATOM 726 C CA . CYS A 1 91 ? 6.807 -3.099 16.558 1.00 94.12 91 CYS A CA 1
ATOM 727 C C . CYS A 1 91 ? 6.868 -3.913 17.859 1.00 94.12 91 CYS A C 1
ATOM 729 O O . CYS A 1 91 ? 6.125 -4.881 18.028 1.00 94.12 91 CYS A O 1
ATOM 731 N N . LYS A 1 92 ? 7.707 -3.481 18.806 1.00 95.88 92 LYS A N 1
ATOM 732 C CA . LYS A 1 92 ? 7.942 -4.167 20.091 1.00 95.88 92 LYS A CA 1
ATOM 733 C C . LYS A 1 92 ? 6.963 -3.793 21.208 1.00 95.88 92 LYS A C 1
ATOM 735 O O . LYS A 1 92 ? 7.105 -4.292 22.316 1.00 95.88 92 LYS A O 1
ATOM 740 N N . LEU A 1 93 ? 5.976 -2.933 20.937 1.00 95.62 93 LEU A N 1
ATOM 741 C CA . LEU A 1 93 ? 4.967 -2.600 21.945 1.00 95.62 93 LEU A CA 1
ATOM 742 C C . LEU A 1 93 ? 4.208 -3.860 22.409 1.00 95.62 93 LEU A C 1
ATOM 744 O O . LEU A 1 93 ? 3.888 -4.715 21.565 1.00 95.62 93 LEU A O 1
ATOM 748 N N . PRO A 1 94 ? 3.858 -3.953 23.704 1.00 96.69 94 PRO A N 1
ATOM 749 C CA . PRO A 1 94 ? 2.958 -4.980 24.212 1.00 96.69 94 PRO A CA 1
ATOM 750 C C . PRO A 1 94 ? 1.629 -5.001 23.449 1.00 96.69 94 PRO A C 1
ATOM 752 O O . PRO A 1 94 ? 1.149 -3.969 22.967 1.00 96.69 94 PRO A O 1
ATOM 755 N N . LEU A 1 95 ? 1.011 -6.180 23.337 1.00 92.31 95 LEU A N 1
ATOM 756 C CA . LEU A 1 95 ? -0.239 -6.357 22.589 1.00 92.31 95 LEU A CA 1
ATOM 757 C C . LEU A 1 95 ? -1.351 -5.431 23.096 1.00 92.31 95 LEU A C 1
ATOM 759 O O . LEU A 1 95 ? -2.050 -4.812 22.297 1.00 92.31 95 LEU A O 1
ATOM 763 N N . GLU A 1 96 ? -1.487 -5.292 24.412 1.00 94.44 96 GLU A N 1
ATOM 764 C CA . GLU A 1 96 ? -2.505 -4.442 25.031 1.00 94.44 96 GLU A CA 1
ATOM 765 C C . GLU A 1 96 ? -2.342 -2.969 24.647 1.00 94.44 96 GLU A C 1
ATOM 767 O O . GLU A 1 96 ? -3.312 -2.307 24.277 1.00 94.44 96 GLU A O 1
ATOM 772 N N . GLU A 1 97 ? -1.109 -2.462 24.658 1.00 95.56 97 GLU A N 1
ATOM 773 C CA . GLU A 1 97 ? -0.800 -1.095 24.238 1.00 95.56 97 GLU A CA 1
ATOM 774 C C . GLU A 1 97 ? -1.035 -0.895 22.740 1.00 95.56 97 GLU A C 1
ATOM 776 O O . GLU A 1 97 ? -1.628 0.109 22.334 1.00 95.56 97 GLU A O 1
ATOM 781 N N . LYS A 1 98 ? -0.660 -1.878 21.909 1.00 94.31 98 LYS A N 1
ATOM 782 C CA . LYS A 1 98 ? -0.983 -1.870 20.474 1.00 94.31 98 LYS A CA 1
ATOM 783 C C . LYS A 1 98 ? -2.489 -1.769 20.264 1.00 94.31 98 LYS A C 1
ATOM 785 O O . LYS A 1 98 ? -2.932 -0.930 19.484 1.00 94.31 98 LYS A O 1
ATOM 790 N N . MET A 1 99 ? -3.278 -2.576 20.973 1.00 91.81 99 MET A N 1
ATOM 791 C CA . MET A 1 99 ? -4.738 -2.563 20.863 1.00 91.81 99 MET A CA 1
ATOM 792 C C . MET A 1 99 ? -5.341 -1.238 21.335 1.00 91.81 99 MET A C 1
ATOM 794 O O . MET A 1 99 ? -6.239 -0.717 20.670 1.00 91.81 99 MET A O 1
ATOM 798 N N . LYS A 1 100 ? -4.831 -0.653 22.427 1.00 93.19 100 LYS A N 1
ATOM 799 C CA . LYS A 1 100 ? -5.233 0.687 22.887 1.00 93.19 100 LYS A CA 1
ATOM 800 C C . LYS A 1 100 ? -4.981 1.737 21.804 1.00 93.19 100 LYS A C 1
ATOM 802 O O . LYS A 1 100 ? -5.903 2.467 21.446 1.00 93.19 100 LYS A O 1
ATOM 807 N N . LEU A 1 101 ? -3.782 1.762 21.218 1.00 93.50 101 LEU A N 1
ATOM 808 C CA . LEU A 1 101 ? -3.426 2.711 20.159 1.00 93.50 101 LEU A CA 1
ATOM 809 C C . LEU A 1 101 ? -4.238 2.504 18.878 1.00 93.50 101 LEU A C 1
ATOM 811 O O . LEU A 1 101 ? -4.665 3.482 18.269 1.00 93.50 101 LEU A O 1
ATOM 815 N N . ILE A 1 102 ? -4.469 1.255 18.471 1.00 90.81 102 ILE A N 1
ATOM 816 C CA . ILE A 1 102 ? -5.281 0.917 17.295 1.00 90.81 102 ILE A CA 1
ATOM 817 C C . ILE A 1 102 ? -6.705 1.451 17.463 1.00 90.81 102 ILE A C 1
ATOM 819 O O . ILE A 1 102 ? -7.210 2.122 16.562 1.00 90.81 102 ILE A O 1
ATOM 823 N N . LYS A 1 103 ? -7.320 1.227 18.632 1.00 87.88 103 LYS A N 1
ATOM 824 C CA . LYS A 1 103 ? -8.656 1.745 18.959 1.00 87.88 103 LYS A CA 1
ATOM 825 C C . LYS A 1 103 ? -8.669 3.275 19.010 1.00 87.88 103 LYS A C 1
ATOM 827 O O . LYS A 1 103 ? -9.481 3.890 18.328 1.00 87.88 103 LYS A O 1
ATOM 832 N N . GLN A 1 104 ? -7.741 3.882 19.755 1.00 90.38 104 GLN A N 1
ATOM 833 C CA . GLN A 1 104 ? -7.651 5.337 19.936 1.00 90.38 104 GLN A CA 1
ATOM 834 C C . GLN A 1 104 ? -7.430 6.080 18.612 1.00 90.38 104 GLN A C 1
ATOM 836 O O . GLN A 1 104 ? -7.946 7.174 18.409 1.00 90.38 104 GLN A O 1
ATOM 841 N N . ARG A 1 105 ? -6.643 5.497 17.702 1.00 89.50 105 ARG A N 1
ATOM 842 C CA . ARG A 1 105 ? -6.276 6.115 16.420 1.00 89.50 105 ARG A CA 1
ATOM 843 C C . ARG A 1 105 ? -7.160 5.655 15.260 1.00 89.50 105 ARG A C 1
ATOM 845 O O . ARG A 1 105 ? -6.851 5.997 14.120 1.00 89.50 105 ARG A O 1
ATOM 852 N N . HIS A 1 106 ? -8.223 4.893 15.532 1.00 87.12 106 HIS A N 1
ATOM 853 C CA . HIS A 1 106 ? -9.137 4.339 14.527 1.00 87.12 106 HIS A CA 1
ATOM 854 C C . HIS A 1 106 ? -8.409 3.635 13.371 1.00 87.12 106 HIS A C 1
ATOM 856 O O . HIS A 1 106 ? -8.710 3.836 12.193 1.00 87.12 106 HIS A O 1
ATOM 862 N N . ILE A 1 107 ? -7.410 2.826 13.721 1.00 89.75 107 ILE A N 1
ATOM 863 C CA . ILE A 1 107 ? -6.672 1.996 12.773 1.00 89.75 107 ILE A CA 1
ATOM 864 C C . ILE A 1 107 ? -7.464 0.701 12.580 1.00 89.75 107 ILE A C 1
ATOM 866 O O . ILE A 1 107 ? -7.910 0.087 13.549 1.00 89.75 107 ILE A O 1
ATOM 870 N N . CYS A 1 108 ? -7.623 0.248 11.339 1.00 88.81 108 CYS A N 1
ATOM 871 C CA . CYS A 1 108 ? -8.190 -1.076 11.106 1.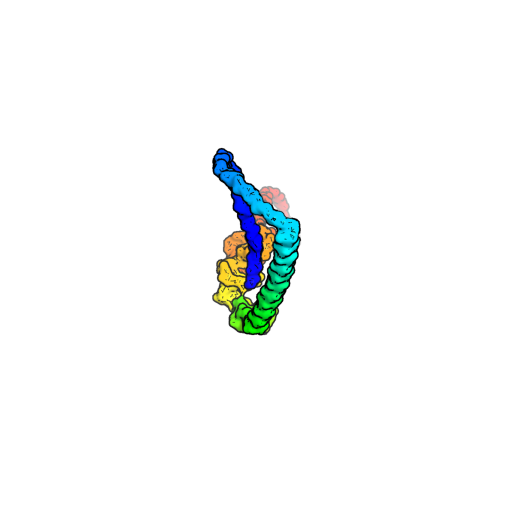00 88.81 108 CYS A CA 1
ATOM 872 C C . CYS A 1 108 ? -7.196 -2.149 11.567 1.00 88.81 108 CYS A C 1
ATOM 874 O O . CYS A 1 108 ? -6.069 -2.192 11.081 1.00 88.81 108 CYS A O 1
ATOM 876 N N . HIS A 1 109 ? -7.594 -3.043 12.473 1.00 87.81 109 HIS A N 1
ATOM 877 C CA . HIS A 1 109 ? -6.689 -4.078 12.988 1.00 87.81 109 HIS A CA 1
ATOM 878 C C . HIS A 1 109 ? -6.331 -5.162 11.952 1.00 87.81 109 HIS A C 1
ATOM 880 O O . HIS A 1 109 ? -5.418 -5.940 12.198 1.00 87.81 109 HIS A O 1
ATOM 886 N N . ILE A 1 110 ? -7.033 -5.219 10.810 1.00 88.88 110 ILE A N 1
ATOM 887 C CA . ILE A 1 110 ? -6.777 -6.182 9.727 1.00 88.88 110 ILE A CA 1
ATOM 888 C C . ILE A 1 110 ? -5.676 -5.656 8.800 1.00 88.88 110 ILE A C 1
ATOM 890 O O . ILE A 1 110 ? -4.647 -6.299 8.628 1.00 88.88 110 ILE A O 1
ATOM 894 N N . CYS A 1 111 ? -5.874 -4.480 8.196 1.00 91.12 111 CYS A N 1
ATOM 895 C CA . CYS A 1 111 ? -4.936 -3.926 7.212 1.00 91.12 111 CYS A CA 1
ATOM 896 C C . CYS A 1 111 ? -3.958 -2.893 7.793 1.00 91.12 111 CYS A C 1
ATOM 898 O O . CYS A 1 111 ? -3.082 -2.409 7.079 1.00 91.12 111 CYS A O 1
ATOM 900 N N . LEU A 1 112 ? -4.119 -2.521 9.066 1.00 90.56 112 LEU A N 1
ATOM 901 C CA . LEU A 1 112 ? -3.311 -1.526 9.778 1.00 90.56 112 LEU A CA 1
ATOM 902 C C . LEU A 1 112 ? -3.268 -0.139 9.104 1.00 90.56 112 LEU A C 1
ATOM 904 O O . LEU A 1 112 ? -2.347 0.644 9.361 1.00 90.56 112 LEU A O 1
ATOM 908 N N . THR A 1 113 ? -4.268 0.189 8.273 1.00 90.06 113 THR A N 1
ATOM 909 C CA . THR A 1 113 ? -4.424 1.512 7.643 1.00 90.06 113 THR A CA 1
ATOM 910 C C . THR A 1 113 ? -5.375 2.418 8.432 1.00 90.06 113 THR A C 1
ATOM 912 O O . THR A 1 113 ? -6.186 1.961 9.241 1.00 90.06 113 THR A O 1
ATOM 915 N N . ARG A 1 114 ? -5.259 3.734 8.204 1.00 84.94 114 ARG A N 1
ATOM 916 C CA . ARG A 1 114 ? -6.042 4.793 8.873 1.00 84.94 114 ARG A CA 1
ATOM 917 C C . ARG A 1 114 ? -7.270 5.235 8.071 1.00 84.94 114 ARG A C 1
ATOM 919 O O . ARG A 1 114 ? -7.779 6.331 8.281 1.00 84.94 114 ARG A O 1
ATOM 926 N N . ASP A 1 115 ? -7.773 4.388 7.178 1.00 82.00 115 ASP A N 1
ATOM 927 C CA . ASP A 1 115 ? -8.854 4.745 6.244 1.00 82.00 115 ASP A CA 1
ATOM 928 C C . ASP A 1 115 ? -10.254 4.722 6.885 1.00 82.00 115 ASP A C 1
ATOM 930 O O . ASP A 1 115 ? -11.243 4.514 6.189 1.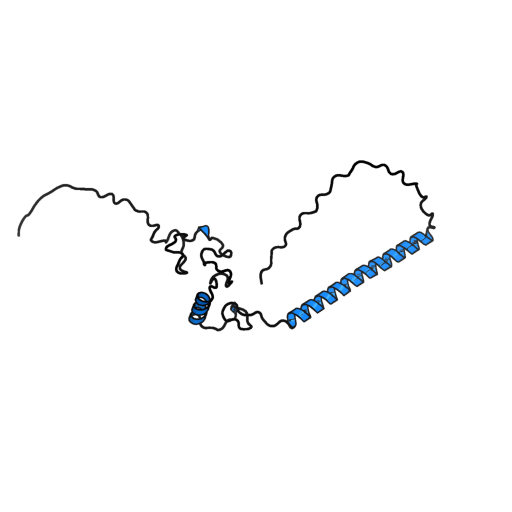00 82.00 115 ASP A O 1
ATOM 934 N N . LYS A 1 116 ? -10.335 4.886 8.216 1.00 79.00 116 LYS A N 1
ATOM 935 C CA . LYS A 1 116 ? -11.571 4.975 9.015 1.00 79.00 116 LYS A CA 1
ATOM 936 C C . LYS A 1 116 ? -12.650 3.952 8.626 1.00 79.00 116 LYS A C 1
ATOM 938 O O . LYS A 1 116 ? -13.838 4.261 8.641 1.00 79.00 116 LYS A O 1
ATOM 943 N N . HIS A 1 117 ? -12.247 2.732 8.284 1.00 87.00 117 HIS A N 1
ATOM 944 C CA . HIS A 1 117 ? -13.175 1.640 8.016 1.00 87.00 117 HIS A CA 1
ATOM 945 C C . HIS A 1 117 ? -13.219 0.685 9.203 1.00 87.00 117 HIS A C 1
ATOM 947 O O . HIS A 1 117 ? -12.240 0.509 9.933 1.00 87.00 117 HIS A O 1
ATOM 953 N N . THR A 1 118 ? -14.370 0.050 9.387 1.00 82.31 118 THR A N 1
ATOM 954 C CA . THR A 1 118 ? -14.514 -1.050 10.335 1.00 82.31 118 THR A CA 1
ATOM 955 C C . THR A 1 118 ? -13.884 -2.317 9.756 1.00 82.31 118 THR A C 1
ATOM 957 O O . THR A 1 118 ? -13.838 -2.467 8.533 1.00 82.31 118 THR A O 1
ATOM 960 N N . PRO A 1 119 ? -13.440 -3.263 10.600 1.00 83.31 119 PRO A N 1
ATOM 961 C CA . PRO A 1 119 ? -12.883 -4.539 10.149 1.00 83.31 119 PRO A CA 1
ATOM 962 C C . PRO A 1 119 ? -13.774 -5.259 9.132 1.00 83.31 119 PRO A C 1
ATOM 964 O O . PRO A 1 119 ? -13.277 -5.725 8.119 1.00 83.31 119 PRO A O 1
ATOM 967 N N . ILE A 1 120 ? -15.095 -5.247 9.338 1.00 85.25 120 ILE A N 1
ATOM 968 C CA . ILE A 1 120 ? -16.089 -5.856 8.434 1.00 85.25 120 ILE A CA 1
ATOM 969 C C . ILE A 1 120 ? -16.019 -5.273 7.014 1.00 85.25 120 ILE A C 1
ATOM 971 O O . ILE A 1 120 ? -16.204 -5.991 6.038 1.00 85.25 120 ILE A O 1
ATOM 975 N N . ASN A 1 121 ? -15.695 -3.984 6.896 1.00 86.12 121 ASN A N 1
ATOM 976 C CA . ASN A 1 121 ? -15.609 -3.265 5.626 1.00 86.12 121 ASN A CA 1
ATOM 977 C C . ASN A 1 121 ? -14.171 -3.195 5.084 1.00 86.12 121 ASN A C 1
ATOM 979 O O . ASN A 1 121 ? -13.875 -2.399 4.189 1.00 86.12 121 ASN A O 1
ATOM 983 N N . CYS A 1 122 ? -13.243 -3.974 5.646 1.00 89.75 122 CYS A N 1
ATOM 984 C CA . CYS A 1 122 ? -11.855 -3.950 5.222 1.00 89.75 122 CYS A CA 1
ATOM 985 C C . CYS A 1 122 ? -11.696 -4.566 3.829 1.00 89.75 122 CYS A C 1
ATOM 987 O O . CYS A 1 122 ? -11.950 -5.748 3.624 1.00 89.75 122 CYS A O 1
ATOM 989 N N . LYS A 1 123 ? -11.202 -3.774 2.872 1.00 90.81 123 LYS A N 1
ATOM 990 C CA . LYS A 1 123 ? -11.009 -4.204 1.474 1.00 90.81 123 LYS A CA 1
ATOM 991 C C . LYS A 1 123 ? -9.967 -5.313 1.304 1.00 90.81 123 LYS A C 1
ATOM 993 O O . LYS A 1 123 ? -9.911 -5.925 0.245 1.00 90.81 123 LYS A O 1
ATOM 998 N N . THR A 1 124 ? -9.124 -5.550 2.311 1.00 91.75 124 THR A N 1
ATOM 999 C CA . THR A 1 124 ? -8.144 -6.646 2.286 1.00 91.75 124 THR A CA 1
ATOM 1000 C C . THR A 1 124 ? -8.744 -7.978 2.730 1.00 91.75 124 THR A C 1
ATOM 1002 O O . THR A 1 124 ? -8.079 -9.004 2.607 1.00 91.75 124 THR A O 1
ATOM 1005 N N . LEU A 1 125 ? -9.974 -7.992 3.258 1.00 90.06 125 LEU A N 1
ATOM 1006 C CA . LEU A 1 125 ? -10.678 -9.237 3.537 1.00 90.06 125 LEU A CA 1
ATOM 1007 C C . LEU A 1 125 ? -11.044 -9.933 2.231 1.00 90.06 125 LEU A C 1
ATOM 1009 O O . LEU A 1 125 ? -11.631 -9.337 1.333 1.00 90.06 125 LEU A O 1
ATOM 1013 N N . ARG A 1 126 ? -10.736 -11.229 2.159 1.00 91.94 126 ARG A N 1
ATOM 1014 C CA . ARG A 1 126 ? -11.026 -12.052 0.981 1.00 91.94 126 ARG A CA 1
ATOM 1015 C C . ARG A 1 126 ? -12.513 -12.376 0.834 1.00 91.94 126 ARG A C 1
ATOM 1017 O O . ARG A 1 126 ? -12.995 -12.492 -0.287 1.00 91.94 126 ARG A O 1
ATOM 1024 N N . PHE A 1 127 ? -13.218 -12.529 1.954 1.00 89.81 127 PHE A N 1
ATOM 1025 C CA . PHE A 1 127 ? -14.610 -12.976 1.973 1.00 89.81 127 PHE A CA 1
ATOM 1026 C C . PHE A 1 127 ? -15.503 -12.133 2.902 1.00 89.81 127 PHE A C 1
ATOM 1028 O O . PHE A 1 127 ? -16.061 -12.656 3.870 1.00 89.81 127 PHE A O 1
ATOM 1035 N N . PRO A 1 128 ? -15.644 -10.818 2.655 1.00 88.38 128 PRO A N 1
ATOM 1036 C CA . PRO A 1 128 ? -16.481 -9.952 3.485 1.00 88.38 128 PRO A CA 1
ATOM 1037 C C . PRO A 1 128 ? -17.966 -10.356 3.468 1.00 88.38 128 PRO A C 1
ATOM 1039 O O . PRO A 1 128 ? -18.659 -10.143 4.456 1.00 88.38 128 PRO A O 1
ATOM 1042 N N . GLN A 1 129 ? -18.448 -11.000 2.398 1.00 88.62 129 GLN A N 1
ATOM 1043 C CA . GLN A 1 129 ? -19.835 -11.467 2.260 1.00 88.62 129 GLN A CA 1
ATOM 1044 C C . GLN A 1 129 ? -20.241 -12.543 3.275 1.00 88.62 129 GLN A C 1
ATOM 1046 O O . GLN A 1 129 ? -21.425 -12.773 3.493 1.00 88.62 129 GLN A O 1
ATOM 1051 N N . HIS A 1 130 ? -19.265 -13.222 3.876 1.00 90.38 130 HIS A N 1
ATOM 1052 C CA . HIS A 1 130 ? -19.502 -14.249 4.884 1.00 90.38 130 HIS A CA 1
ATOM 1053 C C . HIS A 1 130 ? -19.516 -13.682 6.305 1.00 90.38 130 HIS A C 1
ATOM 1055 O O . HIS A 1 130 ? -19.814 -14.404 7.254 1.00 90.38 130 HIS A O 1
ATOM 1061 N N . LEU A 1 131 ? -19.198 -12.397 6.472 1.00 88.94 131 LEU A N 1
ATOM 1062 C CA . LEU A 1 131 ? -19.241 -11.735 7.765 1.00 88.94 131 LEU A CA 1
ATOM 1063 C C . LEU A 1 131 ? -20.651 -11.252 8.084 1.00 88.94 131 LEU A C 1
ATOM 1065 O O . LEU A 1 131 ? -21.409 -10.827 7.215 1.00 88.94 131 LEU A O 1
ATOM 1069 N N . CYS A 1 132 ? -20.988 -11.288 9.367 1.00 88.44 132 CYS A N 1
ATOM 1070 C CA . CYS A 1 132 ? -22.239 -10.751 9.862 1.00 88.44 132 CYS A CA 1
ATOM 1071 C C . CYS A 1 132 ? -22.322 -9.237 9.603 1.00 88.44 132 CYS A C 1
ATOM 1073 O O . CYS A 1 132 ? -21.480 -8.465 10.065 1.00 88.44 132 CYS A O 1
ATOM 1075 N N . SER A 1 133 ? -23.360 -8.813 8.880 1.00 84.25 133 SER A N 1
ATOM 1076 C CA . SER A 1 133 ? -23.627 -7.412 8.530 1.00 84.25 133 SER A CA 1
ATOM 1077 C C . SER A 1 133 ? -24.614 -6.725 9.481 1.00 84.25 133 SER A C 1
ATOM 1079 O O . SER A 1 133 ? -24.906 -5.535 9.323 1.00 84.25 133 SER A O 1
ATOM 1081 N N . TYR A 1 134 ? -25.128 -7.439 10.489 1.00 86.12 134 TYR A N 1
ATOM 1082 C CA . TYR A 1 134 ? -26.081 -6.872 11.432 1.00 86.12 134 TYR A CA 1
ATOM 1083 C C . TYR A 1 134 ? -25.469 -5.714 12.232 1.00 86.12 134 TYR A C 1
ATOM 1085 O O . TYR A 1 134 ? -24.377 -5.807 12.802 1.00 86.12 134 TYR A O 1
ATOM 1093 N N . LYS A 1 135 ? -26.227 -4.612 12.337 1.00 81.31 135 LYS A N 1
ATOM 1094 C CA . LYS A 1 135 ? -25.789 -3.375 13.010 1.00 81.31 135 LYS A CA 1
ATOM 1095 C C . LYS A 1 135 ? -25.402 -3.576 14.478 1.00 81.31 135 LYS A C 1
ATOM 1097 O O . LYS A 1 135 ? -24.605 -2.794 14.986 1.00 81.31 135 LYS A O 1
ATOM 1102 N N . HIS A 1 136 ? -25.970 -4.565 15.167 1.00 78.88 136 HIS A N 1
ATOM 1103 C CA . HIS A 1 136 ? -25.624 -4.864 16.560 1.00 78.88 136 HIS A CA 1
ATOM 1104 C C . HIS A 1 136 ? -24.276 -5.605 16.676 1.00 78.88 136 HIS A C 1
ATOM 1106 O O . HIS A 1 136 ? -23.566 -5.401 17.653 1.00 78.88 136 HIS A O 1
ATOM 1112 N N . CYS A 1 137 ? -23.865 -6.374 15.661 1.00 80.62 137 CYS A N 1
ATOM 1113 C CA . CYS A 1 137 ? -22.572 -7.067 15.626 1.00 80.62 137 CYS A CA 1
ATOM 1114 C C . CYS A 1 137 ? -21.422 -6.140 15.214 1.00 80.62 137 CYS A C 1
ATOM 1116 O O . CYS A 1 137 ? -20.311 -6.244 15.728 1.00 80.62 137 CYS A O 1
ATOM 1118 N N . GLY A 1 138 ? -21.683 -5.210 14.291 1.00 67.75 138 GLY A N 1
ATOM 1119 C CA . GLY A 1 138 ? -20.638 -4.391 13.668 1.00 67.75 138 GLY A CA 1
ATOM 1120 C C . GLY A 1 138 ? -20.067 -3.248 14.513 1.00 67.75 138 GLY A C 1
ATOM 1121 O O . GLY A 1 138 ? -19.124 -2.591 14.073 1.00 67.75 138 GLY A O 1
ATOM 1122 N N . LYS A 1 139 ? -20.612 -2.986 15.708 1.00 66.62 139 LYS A N 1
ATOM 1123 C CA . LYS A 1 139 ? -20.238 -1.826 16.540 1.00 66.62 139 LYS A CA 1
ATOM 1124 C C . LYS A 1 139 ? -19.006 -2.053 17.427 1.00 66.62 139 LYS A C 1
ATOM 1126 O O . LYS A 1 139 ? -18.402 -1.079 17.864 1.00 66.62 139 LYS A O 1
ATOM 1131 N N . SER A 1 140 ? -18.594 -3.299 17.662 1.00 62.78 140 SER A N 1
ATOM 1132 C CA . SER A 1 140 ? -17.676 -3.654 18.763 1.00 62.78 140 SER A CA 1
ATOM 1133 C C . SER A 1 140 ? -16.302 -4.183 18.329 1.00 62.78 140 SER A C 1
ATOM 1135 O O . SER A 1 140 ? -15.616 -4.806 19.130 1.00 62.78 140 SER A O 1
ATOM 1137 N N . TYR A 1 141 ? -15.871 -3.992 17.073 1.00 65.88 141 TYR A N 1
ATOM 1138 C CA . TYR A 1 141 ? -14.691 -4.686 16.503 1.00 65.88 141 TYR A CA 1
ATOM 1139 C C . TYR A 1 141 ? -14.759 -6.231 16.604 1.00 65.88 141 TYR A C 1
ATOM 1141 O O . TYR A 1 141 ? -13.798 -6.911 16.255 1.00 65.88 141 TYR A O 1
ATOM 1149 N N . THR A 1 142 ? -15.899 -6.782 17.025 1.00 75.00 142 THR A N 1
ATOM 1150 C CA . THR A 1 142 ? -16.222 -8.206 17.104 1.00 75.00 142 THR A CA 1
ATOM 1151 C C . THR A 1 142 ? -16.953 -8.598 15.827 1.00 75.00 142 THR A C 1
ATOM 1153 O O . THR A 1 142 ? -18.170 -8.457 15.728 1.00 75.00 142 THR A O 1
ATOM 1156 N N . PHE A 1 143 ? -16.214 -9.038 14.817 1.00 81.31 143 PHE A N 1
ATOM 1157 C CA . PHE A 1 143 ? -16.797 -9.569 13.588 1.00 81.31 143 PHE A CA 1
ATOM 1158 C C . PHE A 1 143 ? -16.787 -11.096 13.650 1.00 81.31 143 PHE A C 1
ATOM 1160 O O . PHE A 1 143 ? -15.874 -11.702 14.201 1.00 81.31 143 PHE A O 1
ATOM 1167 N N . HIS A 1 144 ? -17.831 -11.711 13.115 1.00 86.75 144 HIS A N 1
ATOM 1168 C CA . HIS A 1 144 ? -18.015 -13.155 13.102 1.00 86.75 144 HIS A CA 1
ATOM 1169 C C . HIS A 1 144 ? -18.662 -13.572 11.786 1.00 86.75 144 HIS A C 1
ATOM 1171 O O . HIS A 1 144 ? -19.183 -12.732 11.047 1.00 86.75 144 HIS A O 1
ATOM 1177 N N . HIS A 1 145 ? -18.618 -14.866 11.491 1.00 90.62 145 HIS A N 1
ATOM 1178 C CA . HIS A 1 145 ? -19.289 -15.422 10.326 1.00 90.62 145 HIS A CA 1
ATOM 1179 C C . HIS A 1 145 ? -20.814 -15.306 10.477 1.00 90.62 145 HIS A C 1
ATOM 1181 O O . HIS A 1 145 ? -21.338 -15.512 11.567 1.00 90.62 145 HIS A O 1
ATOM 1187 N N . ALA A 1 146 ? -21.550 -15.005 9.408 1.00 89.06 146 ALA A N 1
ATOM 1188 C CA . A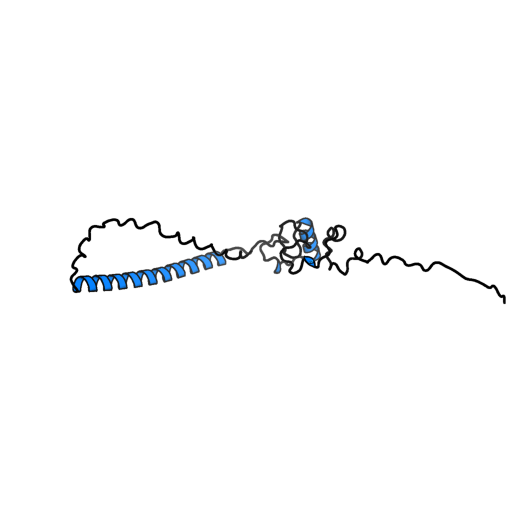LA A 1 146 ? -22.997 -14.767 9.470 1.00 89.06 146 ALA A CA 1
ATOM 1189 C C . ALA A 1 146 ? -23.797 -15.940 10.085 1.00 89.06 146 ALA A C 1
ATOM 1191 O O . ALA A 1 146 ? -24.816 -15.720 10.735 1.00 89.06 146 ALA A O 1
ATOM 1192 N N . THR A 1 147 ? -23.312 -17.176 9.931 1.00 90.06 147 THR A N 1
ATOM 1193 C CA . THR A 1 147 ? -23.962 -18.396 10.453 1.00 90.06 147 THR A CA 1
ATOM 1194 C C . THR A 1 147 ? -23.846 -18.586 11.964 1.00 90.06 147 THR A C 1
ATOM 1196 O O . THR A 1 147 ? -24.599 -19.375 12.516 1.00 90.06 147 THR A O 1
ATOM 1199 N N . ILE A 1 148 ? -22.916 -17.900 12.634 1.00 89.19 148 ILE A N 1
ATOM 1200 C CA . ILE A 1 148 ? -22.735 -17.990 14.095 1.00 89.19 148 ILE A CA 1
ATOM 1201 C C . ILE A 1 148 ? -23.283 -16.755 14.816 1.00 89.19 148 ILE A C 1
ATOM 1203 O O . ILE A 1 148 ? -22.993 -16.534 15.991 1.00 89.19 148 ILE A O 1
ATOM 1207 N N . CYS A 1 149 ? -24.036 -15.911 14.107 1.00 87.31 149 CYS A N 1
ATOM 1208 C CA . CYS A 1 149 ? -24.654 -14.744 14.708 1.00 87.31 149 CYS A CA 1
ATOM 1209 C C . CYS A 1 149 ? -25.794 -15.189 15.643 1.00 87.31 149 CYS A C 1
ATOM 1211 O O . CYS A 1 149 ? -26.727 -15.850 15.195 1.00 87.31 149 CYS A O 1
ATOM 1213 N N . PRO A 1 150 ? -25.793 -14.793 16.928 1.00 83.50 150 PRO A N 1
ATOM 1214 C CA . PRO A 1 150 ? -26.864 -15.172 17.854 1.00 83.50 150 PRO A CA 1
ATOM 1215 C C . PRO A 1 150 ? -28.218 -14.543 17.491 1.00 83.50 150 PRO A C 1
ATOM 1217 O O . PRO A 1 150 ? -29.255 -14.965 17.988 1.00 83.50 150 PRO A O 1
ATOM 1220 N N . PHE A 1 151 ? -28.221 -13.552 16.597 1.00 79.50 151 PHE A N 1
ATOM 1221 C CA . PHE A 1 151 ? -29.416 -12.853 16.130 1.00 79.50 151 PHE A CA 1
ATOM 1222 C C . PHE A 1 151 ? -29.916 -13.350 14.765 1.00 79.50 151 PHE A C 1
ATOM 1224 O O . PHE A 1 151 ? -30.917 -12.837 14.271 1.00 79.50 151 PHE A O 1
ATOM 1231 N N . THR A 1 152 ? -29.229 -14.322 14.150 1.00 66.62 152 THR A N 1
ATOM 1232 C CA . THR A 1 152 ? -29.718 -15.051 12.966 1.00 66.62 152 THR A CA 1
ATOM 1233 C C . THR A 1 152 ? -30.345 -16.391 13.320 1.00 66.62 152 THR A C 1
ATOM 1235 O O . THR A 1 152 ? -30.750 -17.107 12.404 1.00 66.62 152 THR A O 1
ATOM 1238 N N . ALA A 1 153 ? -30.453 -16.734 14.612 1.00 56.50 153 ALA A N 1
ATOM 1239 C CA . ALA A 1 153 ? -31.220 -17.898 15.030 1.00 56.50 153 ALA A CA 1
ATOM 1240 C C . ALA A 1 153 ? -32.616 -17.794 14.393 1.00 56.50 153 ALA A C 1
ATOM 1242 O O . ALA A 1 153 ? -33.302 -16.789 14.623 1.00 56.50 153 ALA A O 1
ATOM 1243 N N . PRO A 1 154 ? -33.026 -18.757 13.544 1.00 52.22 154 PRO A N 1
ATOM 1244 C CA . PRO A 1 154 ? -34.376 -18.758 13.027 1.00 52.22 154 PRO A CA 1
ATOM 1245 C C . PRO A 1 154 ? -35.288 -18.745 14.242 1.00 52.22 154 PRO A C 1
ATOM 1247 O O . PRO A 1 154 ? -35.114 -19.537 15.169 1.00 52.22 154 PRO A O 1
ATOM 1250 N N . THR A 1 155 ? -36.240 -17.820 14.249 1.00 44.50 155 THR A N 1
ATOM 1251 C CA . THR A 1 155 ? -37.449 -17.961 15.043 1.00 44.50 155 THR A CA 1
ATOM 1252 C C . THR A 1 155 ? -38.078 -19.263 14.564 1.00 44.50 155 THR A C 1
ATOM 1254 O O . THR A 1 155 ? -38.872 -19.268 13.629 1.00 44.50 155 THR A O 1
ATOM 1257 N N . THR A 1 156 ? -37.649 -20.401 15.109 1.00 45.97 156 THR A N 1
ATOM 1258 C CA . THR A 1 156 ? -38.419 -21.625 15.011 1.00 45.97 156 THR A CA 1
ATOM 1259 C C . THR A 1 156 ? -39.689 -21.269 15.731 1.00 45.97 156 THR A C 1
ATOM 1261 O O . THR A 1 156 ? -39.703 -21.107 16.953 1.00 45.97 156 THR A O 1
ATOM 1264 N N . THR A 1 157 ? -40.710 -20.998 14.926 1.00 45.00 157 THR A N 1
ATOM 1265 C CA . THR A 1 157 ? -42.094 -20.946 15.331 1.00 45.00 157 THR A CA 1
ATOM 1266 C C . THR A 1 157 ? -42.265 -22.044 16.355 1.00 45.00 157 THR A C 1
ATOM 1268 O O . THR A 1 157 ? -42.067 -23.222 16.057 1.00 45.00 157 THR A O 1
ATOM 1271 N N . ASN A 1 158 ? -42.502 -21.610 17.584 1.00 47.41 158 ASN A N 1
ATOM 1272 C CA . ASN A 1 158 ? -42.928 -22.447 18.672 1.00 47.41 158 ASN A CA 1
ATOM 1273 C C . ASN A 1 158 ? -44.254 -23.056 18.207 1.00 47.41 158 ASN A C 1
ATOM 1275 O O . ASN A 1 158 ? -45.316 -22.461 18.371 1.00 47.41 158 ASN A O 1
ATOM 1279 N N . MET A 1 159 ? -44.178 -24.176 17.491 1.00 42.81 159 MET A N 1
ATOM 1280 C CA . MET A 1 159 ? -45.296 -25.081 17.312 1.00 42.81 159 MET A CA 1
ATOM 1281 C C . MET A 1 159 ? -45.456 -25.743 18.671 1.00 42.81 159 MET A C 1
ATOM 1283 O O . MET A 1 159 ? -44.963 -26.841 18.908 1.00 42.81 159 MET A O 1
ATOM 1287 N N . SER A 1 160 ? -46.082 -25.009 19.590 1.00 50.62 160 SER A N 1
ATOM 1288 C CA . SER A 1 160 ? -46.775 -25.613 20.712 1.00 50.62 160 SER A CA 1
ATOM 1289 C C . SER A 1 160 ? -47.757 -26.635 20.139 1.00 50.62 160 SER A C 1
ATOM 1291 O O . SER A 1 160 ? -48.594 -26.251 19.319 1.00 50.62 160 SER A O 1
ATOM 1293 N N . PRO A 1 161 ? -47.746 -27.898 20.577 1.00 47.72 161 PRO A N 1
ATOM 1294 C CA . PRO A 1 161 ? -48.966 -28.671 20.625 1.00 47.72 161 PRO A CA 1
ATOM 1295 C C . PRO A 1 161 ? -49.695 -28.236 21.898 1.00 47.72 161 PRO A C 1
ATOM 1297 O O . PRO A 1 161 ? -49.236 -28.488 23.012 1.00 47.72 161 PRO A O 1
ATOM 1300 N N . ALA A 1 162 ? -50.802 -27.519 21.725 1.00 45.56 162 ALA A N 1
ATOM 1301 C CA . ALA A 1 162 ? -51.776 -27.343 22.784 1.00 45.56 162 ALA A CA 1
ATOM 1302 C C . ALA A 1 162 ? -52.540 -28.664 22.998 1.00 45.56 162 ALA A C 1
ATOM 1304 O O . ALA A 1 162 ? -53.145 -29.185 22.068 1.00 45.56 162 ALA A O 1
ATOM 1305 N N . GLU A 1 163 ? -52.488 -29.121 24.250 1.00 44.94 163 GLU A N 1
ATOM 1306 C CA . GLU A 1 163 ? -53.578 -29.680 25.066 1.00 44.94 163 GLU A CA 1
ATOM 1307 C C . GLU A 1 163 ? -54.176 -31.092 24.888 1.00 44.94 163 GLU A C 1
ATOM 1309 O O . GLU A 1 163 ? -54.444 -31.598 23.801 1.00 44.94 163 GLU A O 1
ATOM 1314 N N . SER A 1 164 ? -54.569 -31.573 26.086 1.00 45.16 164 SER A N 1
ATOM 1315 C CA . SER A 1 164 ? -55.587 -32.577 26.453 1.00 45.16 164 SER A CA 1
ATOM 1316 C C . SER A 1 164 ? -55.081 -34.029 26.444 1.00 45.16 164 SER A C 1
ATOM 1318 O O . SER A 1 164 ? -54.413 -34.439 25.507 1.00 45.16 164 SER A O 1
ATOM 1320 N N . THR A 1 165 ? -55.237 -34.886 27.459 1.00 42.97 165 THR A N 1
ATOM 1321 C CA . THR A 1 165 ? -56.166 -35.089 28.602 1.00 42.97 165 THR A CA 1
ATOM 1322 C C . THR A 1 165 ? -55.446 -36.083 29.550 1.00 42.97 165 THR A C 1
ATOM 1324 O O . THR A 1 165 ? -54.788 -36.979 29.034 1.00 42.97 165 THR A O 1
ATOM 1327 N N . GLY A 1 166 ? -55.399 -35.987 30.882 1.00 44.75 166 GLY A N 1
ATOM 1328 C CA . GLY A 1 166 ? -56.489 -36.162 31.851 1.00 44.75 166 GLY A CA 1
ATOM 1329 C C . GLY A 1 166 ? -56.126 -37.287 32.854 1.00 44.75 166 GLY A C 1
ATOM 1330 O O . GLY A 1 166 ? -55.588 -38.295 32.410 1.00 44.75 166 GLY A O 1
ATOM 1331 N N . HIS A 1 167 ? -56.458 -37.085 34.144 1.00 50.66 167 HIS A N 1
ATOM 1332 C CA . HIS A 1 167 ? -56.632 -38.072 35.244 1.00 50.66 167 HIS A CA 1
ATOM 1333 C C . HIS A 1 167 ? -55.406 -38.922 35.688 1.00 50.66 167 HIS A C 1
ATOM 1335 O O . HIS A 1 167 ? -54.589 -39.314 34.871 1.00 50.66 167 HIS A O 1
ATOM 1341 N N . ASP A 1 168 ? -55.152 -39.257 36.960 1.00 45.88 168 ASP A N 1
ATOM 1342 C CA . ASP A 1 168 ? -55.935 -39.250 38.204 1.00 45.88 168 ASP A CA 1
ATOM 1343 C C . ASP A 1 168 ? -54.986 -39.188 39.425 1.00 45.88 168 ASP A C 1
ATOM 1345 O O . ASP A 1 168 ? -53.852 -39.670 39.373 1.00 45.88 168 ASP A O 1
ATOM 1349 N N . GLU A 1 169 ? -55.484 -38.628 40.530 1.00 61.66 169 GLU A N 1
ATOM 1350 C CA . GLU A 1 169 ? -54.968 -38.840 41.888 1.00 61.66 169 GLU A CA 1
ATOM 1351 C C . GLU A 1 169 ? -55.109 -40.314 42.289 1.00 61.66 169 GLU A C 1
ATOM 1353 O O . GLU A 1 169 ? -56.219 -40.827 42.197 1.00 61.66 169 GLU A O 1
ATOM 1358 N N . ILE A 1 170 ? -54.072 -40.957 42.844 1.00 59.25 170 ILE A N 1
ATOM 1359 C CA . ILE A 1 170 ? -54.241 -42.042 43.833 1.00 59.25 170 ILE A CA 1
ATOM 1360 C C . ILE A 1 170 ? -53.110 -41.971 44.876 1.00 59.25 170 ILE A C 1
ATOM 1362 O O . ILE A 1 170 ? -51.931 -41.912 44.528 1.00 59.25 170 ILE A O 1
ATOM 1366 N N . LEU A 1 171 ? -53.535 -41.957 46.144 1.00 58.25 171 LEU A N 1
ATOM 1367 C CA . LEU A 1 171 ? -52.781 -42.071 47.398 1.00 58.25 171 LEU A CA 1
ATOM 1368 C C . LEU A 1 171 ? -51.865 -43.312 47.467 1.00 58.25 171 LEU A C 1
ATOM 1370 O O . LEU A 1 171 ? -52.278 -44.384 47.035 1.00 58.25 171 LEU A O 1
ATOM 1374 N N . ASP A 1 172 ? -50.699 -43.184 48.111 1.00 56.09 172 ASP A N 1
ATOM 1375 C CA . ASP A 1 172 ? -50.405 -43.728 49.463 1.00 56.09 172 ASP A CA 1
ATOM 1376 C C . ASP A 1 172 ? -49.096 -43.109 50.001 1.00 56.09 172 ASP A C 1
ATOM 1378 O O . ASP A 1 172 ? -48.066 -43.165 49.286 1.00 56.09 172 ASP A O 1
#

Secondary structure (DSSP, 8-state):
--------------PPPP---------PPPP---HHHHHHHHHHHHHHHHHHHHHHHHHHHHHHHHHHHHHHTSPPPBPTTT-SBS-GGG--S-HHHHHHHHHHTT--TTT---S---GGG-TT-S-GGGB---TTTTTSS---BGGG-TT-S-------------------

Organism: Caenorhabditis remanei (NCBI:txid31234)

pLDDT: mean 77.68, std 18.33, range [42.31, 97.06]

Sequence (172 aa):
MHCLPKQKTPYPAINKPPHLFKSKRSKRPAPAFTAQETEEMMQEAKRMATTYQCKELLDAAKHHQQKEKLLASKPPPKCTICQQQHYASECKLPLEEKMKLIKQRHICHICLTRDKHTPINCKTLRFPQHLCSYKHCGKSYTFHHATICPFTAPTTTNMSPAESTGHDEILD

Radius of gyration: 37.32 Å; chains: 1; bounding box: 87×60×108 Å

Foldseek 3Di:
DDDDPPDPDPDPPPPDDDDDPPPPPPCPPDPPDDPVRVVVVVVVVVVVVVVVVVVVVVVVVVVVVVVVVVVVPDFAAQDLQPRDGHHVVPDPDDPVSSVVSCVVQCAEPPPRDSPNDQVLPDPPDPCSVQWCPDPVCRPPSRIDGNVPDPVPPPPPPPPDPDDDDDDDDDDD